Protein AF-A0A2N2FPE1-F1 (afdb_monomer)

Foldseek 3Di:
DPDLQAAADLVPDPLLVLCVVQPDPVVSVVCNVCRRRSVDGPVRSNVVSVVSVCVVCVVVVVVVVVCVVVVVVVVVVVVVVCVVVVVVVVVVVVVVCVVVVD

Nearest PDB structures (foldseek):
  6mtk-assembly1_A-2  TM=8.404E-01  e=2.443E-03  Elizabethkingia anophelis NUHP1
  5tew-assembly1_A  TM=8.827E-01  e=2.109E-02  Neisseria gonorrhoeae FA 1090
  3tzl-assembly1_A  TM=8.810E-01  e=4.512E-02  Campylobacter jejuni subsp. jejuni NCTC 11168 = ATCC 700819
  3m5w-assembly1_A  TM=8.834E-01  e=7.493E-02  Campylobacter jejuni subsp. jejuni NCTC 11168 = ATCC 700819
  3m5w-assembly1_B  TM=8.249E-01  e=5.815E-02  Campylobacter jejuni subsp. jejuni NCTC 11168 = ATCC 700819

pLDDT: mean 96.52, std 3.39, range [80.62, 98.69]

Structure (mmCIF, N/CA/C/O backbone):
data_AF-A0A2N2FPE1-F1
#
_entry.id   AF-A0A2N2FPE1-F1
#
loop_
_atom_site.group_PDB
_atom_site.id
_atom_site.type_symbol
_atom_site.label_atom_id
_atom_site.label_alt_id
_atom_site.label_comp_id
_atom_site.label_asym_id
_atom_site.label_entity_id
_atom_site.label_seq_id
_atom_site.pdbx_PDB_ins_code
_atom_site.Cartn_x
_atom_site.Cartn_y
_atom_site.Cartn_z
_atom_site.occupancy
_atom_site.B_iso_or_equiv
_atom_site.auth_seq_id
_atom_site.auth_comp_id
_atom_site.auth_asym_id
_atom_site.auth_atom_id
_atom_site.pdbx_PDB_model_num
ATOM 1 N N . ARG A 1 1 ? 5.587 7.427 -23.675 1.00 80.75 1 ARG A N 1
ATOM 2 C CA . ARG A 1 1 ? 6.379 7.455 -24.927 1.00 80.75 1 ARG A CA 1
ATOM 3 C C . ARG A 1 1 ? 5.631 6.714 -26.029 1.00 80.75 1 ARG A C 1
ATOM 5 O O . ARG A 1 1 ? 4.83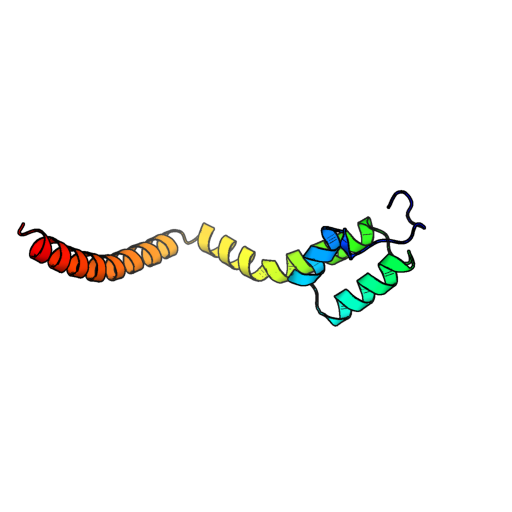3 5.852 -25.672 1.00 80.75 1 ARG A O 1
ATOM 12 N N . ILE A 1 2 ? 5.844 7.054 -27.304 1.00 80.62 2 ILE A N 1
ATOM 13 C CA . ILE A 1 2 ? 5.051 6.524 -28.431 1.00 80.62 2 ILE A CA 1
ATOM 14 C C . ILE A 1 2 ? 5.694 5.252 -29.001 1.00 80.62 2 ILE A C 1
ATOM 16 O O . ILE A 1 2 ? 4.998 4.268 -29.238 1.00 80.62 2 ILE A O 1
ATOM 20 N N . ARG A 1 3 ? 7.022 5.227 -29.163 1.00 87.31 3 ARG A N 1
ATOM 21 C CA . ARG A 1 3 ? 7.785 4.063 -29.641 1.00 87.31 3 ARG A CA 1
ATOM 22 C C . ARG A 1 3 ? 8.667 3.477 -28.539 1.00 87.31 3 ARG A C 1
ATOM 24 O O . ARG A 1 3 ? 8.977 4.125 -27.538 1.00 87.31 3 ARG A O 1
ATOM 31 N N . LYS A 1 4 ? 9.098 2.220 -28.712 1.00 83.44 4 LYS A N 1
ATOM 32 C CA . LYS A 1 4 ? 9.998 1.553 -27.751 1.00 83.44 4 LYS A CA 1
ATOM 33 C C . LYS A 1 4 ? 11.358 2.257 -27.662 1.00 83.44 4 LYS A C 1
ATOM 35 O O . LYS A 1 4 ? 11.876 2.344 -26.558 1.00 83.44 4 LYS A O 1
ATOM 40 N N . SER A 1 5 ? 11.869 2.762 -28.782 1.00 88.56 5 SER A N 1
ATOM 41 C CA . SER A 1 5 ? 13.155 3.460 -28.907 1.00 88.56 5 SER A CA 1
ATOM 42 C C . SER A 1 5 ? 13.146 4.902 -28.401 1.00 88.56 5 SER A C 1
ATOM 44 O O . SER A 1 5 ? 14.203 5.517 -28.323 1.00 88.56 5 SER A O 1
ATOM 46 N N . ASP A 1 6 ? 11.975 5.464 -28.100 1.00 92.25 6 ASP A N 1
ATOM 47 C CA . ASP A 1 6 ? 11.900 6.826 -27.584 1.00 92.25 6 ASP A CA 1
ATOM 48 C C . ASP A 1 6 ? 12.404 6.846 -26.129 1.00 92.25 6 ASP A C 1
ATOM 50 O O . ASP A 1 6 ? 12.019 5.977 -25.335 1.00 92.25 6 ASP A O 1
ATOM 54 N N . PRO A 1 7 ? 13.214 7.838 -25.733 1.00 94.88 7 PRO A N 1
ATOM 55 C CA . PRO A 1 7 ? 13.530 8.087 -24.332 1.00 94.88 7 PRO A CA 1
ATOM 56 C C . PRO A 1 7 ? 12.272 8.201 -23.462 1.00 94.88 7 PRO A C 1
ATOM 58 O O . PRO A 1 7 ? 11.258 8.792 -23.850 1.00 94.88 7 PRO A O 1
ATOM 61 N N . GLY A 1 8 ? 12.318 7.613 -22.269 1.00 95.94 8 GLY A N 1
ATOM 62 C CA . GLY A 1 8 ? 11.289 7.790 -21.251 1.00 95.94 8 GLY A CA 1
ATOM 63 C C . GLY A 1 8 ? 11.505 9.040 -20.394 1.00 95.94 8 GLY A C 1
ATOM 64 O O . GLY A 1 8 ? 12.608 9.570 -20.312 1.00 95.94 8 GLY A O 1
ATOM 65 N N . ASN A 1 9 ? 10.440 9.471 -19.714 1.00 96.50 9 ASN A N 1
ATOM 66 C CA . ASN A 1 9 ? 10.462 10.515 -18.688 1.00 96.50 9 ASN A CA 1
ATOM 67 C C . ASN A 1 9 ? 9.855 9.919 -17.398 1.00 96.50 9 ASN A C 1
ATOM 69 O O . ASN A 1 9 ? 8.627 9.791 -17.306 1.00 96.50 9 ASN A O 1
ATOM 73 N N . PRO A 1 10 ? 10.697 9.434 -16.470 1.00 96.75 10 PRO A N 1
ATOM 74 C CA . PRO A 1 10 ? 10.267 8.839 -15.205 1.00 96.75 10 PRO A CA 1
ATOM 75 C C . PRO A 1 10 ? 9.452 9.779 -14.305 1.00 96.75 10 PRO A C 1
ATOM 77 O O . PRO A 1 10 ? 8.552 9.309 -13.615 1.00 96.75 10 PRO A O 1
ATOM 80 N N . GLU A 1 11 ? 9.691 11.089 -14.367 1.00 96.31 11 GLU A N 1
ATOM 81 C CA . GLU A 1 11 ? 9.059 12.107 -13.519 1.00 96.31 11 GLU A CA 1
ATOM 82 C C . GLU A 1 11 ? 7.548 12.236 -13.745 1.00 96.31 11 GLU A C 1
ATOM 84 O O . GLU A 1 11 ? 6.812 12.583 -12.826 1.00 96.31 11 GLU A O 1
ATOM 89 N N . ILE A 1 12 ? 7.070 11.925 -14.952 1.00 95.88 12 ILE A N 1
ATOM 90 C CA . ILE A 1 12 ? 5.637 11.943 -15.298 1.00 95.88 12 ILE A CA 1
ATOM 91 C C . ILE A 1 12 ? 5.034 10.534 -15.402 1.00 95.88 12 ILE A C 1
ATOM 93 O O . ILE A 1 12 ? 3.876 10.365 -15.789 1.00 95.88 12 ILE A O 1
ATOM 97 N N . CYS A 1 13 ? 5.827 9.492 -15.140 1.00 96.06 13 CYS A N 1
ATOM 98 C CA . CYS A 1 13 ? 5.420 8.110 -15.350 1.00 96.06 13 CYS A CA 1
ATOM 99 C C . CYS A 1 13 ? 4.814 7.512 -14.077 1.00 96.06 13 CYS A C 1
ATOM 101 O O . CYS A 1 13 ? 5.531 7.166 -13.140 1.00 96.06 13 CYS A O 1
ATOM 103 N N . ASN A 1 14 ? 3.505 7.245 -14.095 1.00 94.44 14 ASN A N 1
ATOM 104 C CA . ASN A 1 14 ? 2.822 6.566 -12.986 1.00 94.44 14 ASN A CA 1
ATOM 105 C C . ASN A 1 14 ? 3.473 5.221 -12.627 1.00 94.44 14 ASN A C 1
ATOM 107 O O . ASN A 1 14 ? 3.623 4.899 -11.457 1.00 94.44 14 ASN A O 1
ATOM 111 N N . GLY A 1 15 ? 3.914 4.440 -13.621 1.00 95.88 15 GLY A N 1
ATOM 112 C CA . GLY A 1 15 ? 4.601 3.171 -13.354 1.00 95.88 15 GLY A CA 1
ATOM 113 C C . GLY A 1 15 ? 5.902 3.360 -12.568 1.00 95.88 15 GLY A C 1
ATOM 114 O O . GLY A 1 15 ? 6.202 2.571 -11.678 1.00 95.88 15 GLY A O 1
ATOM 115 N N . PHE A 1 16 ? 6.645 4.433 -12.848 1.00 97.62 16 PHE A N 1
ATOM 116 C CA . PHE A 1 16 ? 7.874 4.744 -12.125 1.00 97.62 16 PHE A CA 1
ATOM 117 C C . PHE A 1 16 ? 7.602 5.238 -10.700 1.00 97.62 16 PHE A C 1
ATOM 119 O O . PHE A 1 16 ? 8.288 4.815 -9.774 1.00 97.62 16 PHE A O 1
ATOM 126 N N . ALA A 1 17 ? 6.543 6.027 -10.490 1.00 97.69 17 ALA A N 1
ATOM 127 C CA . ALA A 1 17 ? 6.114 6.413 -9.144 1.00 97.69 17 ALA A CA 1
ATOM 128 C C . ALA A 1 17 ? 5.829 5.186 -8.253 1.00 97.69 17 ALA A C 1
ATOM 130 O O . ALA A 1 17 ? 6.244 5.143 -7.098 1.00 97.69 17 ALA A O 1
ATOM 131 N N . PHE A 1 18 ? 5.205 4.141 -8.808 1.00 97.88 18 PHE A N 1
ATOM 132 C CA . PHE A 1 18 ? 4.969 2.887 -8.086 1.00 97.88 18 PHE A CA 1
ATOM 133 C C . PHE A 1 18 ? 6.256 2.098 -7.810 1.00 97.88 18 PHE A C 1
ATOM 135 O O . PHE A 1 18 ? 6.352 1.439 -6.775 1.00 97.88 18 PHE A O 1
ATOM 142 N N . HIS A 1 19 ? 7.278 2.182 -8.668 1.00 98.00 19 HIS A N 1
ATOM 143 C CA . HIS A 1 19 ? 8.584 1.609 -8.330 1.00 98.00 19 HIS A CA 1
ATOM 144 C C . HIS A 1 19 ? 9.155 2.230 -7.050 1.00 98.00 19 HIS A C 1
ATOM 146 O O . HIS A 1 19 ? 9.710 1.490 -6.245 1.00 98.00 19 HIS A O 1
ATOM 152 N N . GLY A 1 20 ? 8.927 3.526 -6.808 1.00 96.81 20 GLY A N 1
ATOM 153 C CA . GLY A 1 20 ? 9.283 4.203 -5.555 1.00 96.81 20 GLY A CA 1
ATOM 154 C C . GLY A 1 20 ? 8.647 3.606 -4.293 1.00 96.81 20 GLY A C 1
ATOM 155 O O . GLY A 1 20 ? 9.210 3.743 -3.213 1.00 96.81 20 GLY A O 1
ATOM 156 N N . LEU A 1 21 ? 7.506 2.924 -4.424 1.00 96.56 21 LEU A N 1
ATOM 157 C CA . LEU A 1 21 ? 6.798 2.289 -3.307 1.00 96.56 21 LEU A CA 1
ATOM 158 C C . LEU A 1 21 ? 7.201 0.820 -3.105 1.00 96.56 21 LEU A C 1
ATOM 160 O O . LEU A 1 21 ? 7.260 0.352 -1.973 1.00 96.56 21 LEU A O 1
ATOM 164 N N . TYR A 1 22 ? 7.444 0.083 -4.196 1.00 97.00 22 TYR A N 1
ATOM 165 C CA . TYR A 1 22 ? 7.532 -1.388 -4.165 1.00 97.00 22 TYR A CA 1
ATOM 166 C C . TYR A 1 22 ? 8.905 -1.967 -4.538 1.00 97.00 22 TYR A C 1
ATOM 168 O O . TYR A 1 22 ? 9.163 -3.159 -4.342 1.00 97.00 22 TYR A O 1
ATOM 176 N N . SER A 1 23 ? 9.786 -1.168 -5.138 1.00 96.75 23 SER A N 1
ATOM 177 C CA . SER A 1 23 ? 11.099 -1.622 -5.613 1.00 96.75 23 SER A CA 1
ATOM 178 C C . SER A 1 23 ? 12.225 -1.130 -4.712 1.00 96.75 23 SER A C 1
ATOM 180 O O . SER A 1 23 ? 12.096 -0.122 -4.027 1.00 96.75 23 SER A O 1
ATOM 182 N N . GLN A 1 24 ? 13.348 -1.849 -4.720 1.00 96.94 24 GLN A N 1
ATOM 183 C CA . GLN A 1 24 ? 14.535 -1.455 -3.959 1.00 96.94 24 GLN A CA 1
ATOM 184 C C . GLN A 1 24 ? 15.178 -0.189 -4.563 1.00 96.94 24 GLN A C 1
ATOM 186 O O . GLN A 1 24 ? 15.145 -0.040 -5.792 1.00 96.94 24 GLN A O 1
ATOM 191 N N . PRO A 1 25 ? 15.791 0.695 -3.751 1.00 97.31 25 PRO A N 1
ATOM 192 C CA . PRO A 1 25 ? 16.423 1.934 -4.221 1.00 97.31 25 PRO A CA 1
ATOM 193 C C . PRO A 1 25 ? 17.407 1.740 -5.380 1.00 97.31 25 PRO A C 1
ATOM 195 O O . PRO A 1 25 ? 17.432 2.529 -6.325 1.00 97.31 25 PRO A O 1
ATOM 198 N N . GLU A 1 26 ? 18.186 0.664 -5.347 1.00 97.44 26 GLU A N 1
ATOM 199 C CA . GLU A 1 26 ? 19.165 0.306 -6.373 1.00 97.44 26 GLU A CA 1
ATOM 200 C C . GLU A 1 26 ? 18.464 -0.014 -7.696 1.00 97.44 26 GLU A C 1
ATOM 202 O O . GLU A 1 26 ? 18.854 0.484 -8.754 1.00 97.44 26 GLU A O 1
ATOM 207 N N . LYS A 1 27 ? 17.365 -0.775 -7.628 1.00 97.00 27 LYS A N 1
ATOM 208 C CA . LYS A 1 27 ? 16.564 -1.129 -8.802 1.00 97.00 27 LYS A CA 1
ATOM 209 C C . LYS A 1 27 ? 15.855 0.087 -9.390 1.00 97.00 27 LYS A C 1
ATOM 211 O O . LYS A 1 27 ? 15.756 0.197 -10.608 1.00 97.00 27 LYS A O 1
ATOM 216 N N . ILE A 1 28 ? 15.395 1.015 -8.551 1.00 97.88 28 ILE A N 1
ATOM 217 C CA . ILE A 1 28 ? 14.791 2.275 -9.006 1.00 97.88 28 ILE A CA 1
ATOM 218 C C . ILE A 1 28 ? 15.806 3.075 -9.834 1.00 97.88 28 ILE A C 1
ATOM 220 O O . ILE A 1 28 ? 15.472 3.507 -10.935 1.00 97.88 28 ILE A O 1
ATOM 224 N N . LYS A 1 29 ? 17.050 3.215 -9.350 1.00 98.06 29 LYS A N 1
ATOM 225 C CA . LYS A 1 29 ? 18.127 3.914 -10.076 1.00 98.06 29 LYS A CA 1
ATOM 226 C C . LYS A 1 29 ? 18.457 3.247 -11.414 1.00 98.06 29 LYS A C 1
ATOM 228 O O . LYS A 1 29 ? 18.641 3.937 -12.414 1.00 98.06 29 LYS A O 1
ATOM 233 N N . GLU A 1 30 ? 18.504 1.915 -11.447 1.00 97.88 30 GLU A N 1
ATOM 234 C CA . GLU A 1 30 ? 18.722 1.150 -12.682 1.00 97.88 30 GLU A CA 1
ATOM 235 C C . GLU A 1 30 ? 17.594 1.392 -13.698 1.00 97.88 30 GLU A C 1
ATOM 237 O O . GLU A 1 30 ? 17.854 1.696 -14.863 1.00 97.88 30 GLU A O 1
ATOM 242 N N . ILE A 1 31 ? 16.337 1.313 -13.250 1.00 97.75 31 ILE A N 1
ATOM 243 C CA . ILE A 1 31 ? 15.155 1.521 -14.094 1.00 97.75 31 ILE A CA 1
ATOM 244 C C . ILE A 1 31 ? 15.093 2.960 -14.610 1.00 97.75 31 ILE A C 1
ATOM 246 O O . ILE A 1 31 ? 14.758 3.156 -15.775 1.00 97.75 31 ILE A O 1
ATOM 250 N N . ASP A 1 32 ? 15.422 3.953 -13.781 1.00 97.94 32 ASP A N 1
ATOM 251 C CA . ASP A 1 32 ? 15.492 5.365 -14.174 1.00 97.94 32 ASP A CA 1
ATOM 252 C C . ASP A 1 32 ? 16.463 5.551 -15.349 1.00 97.94 32 ASP A C 1
ATOM 254 O O . ASP A 1 32 ? 16.075 5.986 -16.440 1.00 97.94 32 ASP A O 1
ATOM 258 N N . ALA A 1 33 ? 17.709 5.103 -15.162 1.00 98.12 33 ALA A N 1
ATOM 259 C CA . ALA A 1 33 ? 18.751 5.194 -16.175 1.00 98.12 33 ALA A CA 1
ATOM 260 C C . ALA A 1 33 ? 18.359 4.464 -17.472 1.00 98.12 33 ALA A C 1
ATOM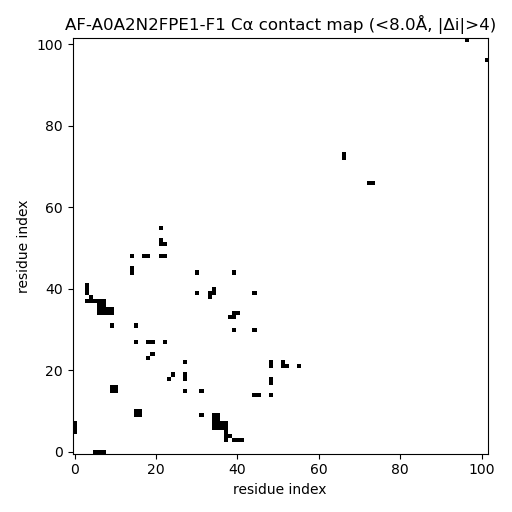 262 O O . ALA A 1 33 ? 18.439 5.047 -18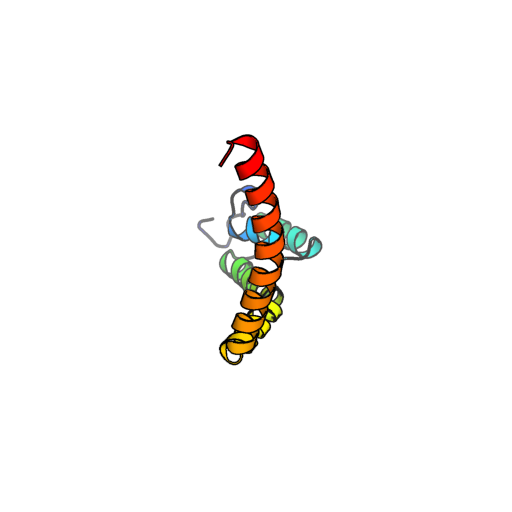.558 1.00 98.12 33 ALA A O 1
ATOM 263 N N . ALA A 1 34 ? 17.876 3.224 -17.367 1.00 97.31 34 ALA A N 1
ATOM 264 C CA . ALA A 1 34 ? 17.486 2.416 -18.520 1.00 97.31 34 ALA A CA 1
ATOM 265 C C . ALA A 1 34 ? 16.251 2.980 -19.248 1.00 97.31 34 ALA A C 1
ATOM 267 O O . ALA A 1 34 ? 16.143 2.903 -20.474 1.00 97.31 34 ALA A O 1
ATOM 268 N N . CYS A 1 35 ? 15.306 3.580 -18.516 1.00 96.94 35 CYS A N 1
ATOM 269 C CA . CYS A 1 35 ? 14.112 4.205 -19.082 1.00 96.94 35 CYS A CA 1
ATOM 270 C C . CYS A 1 35 ? 14.475 5.447 -19.905 1.00 96.94 35 CYS A C 1
ATOM 272 O O . CYS A 1 35 ? 14.006 5.587 -21.038 1.00 96.94 35 CYS A O 1
ATOM 274 N N . ARG A 1 36 ? 15.348 6.317 -19.378 1.00 97.31 36 ARG A N 1
ATOM 275 C CA . ARG A 1 36 ? 15.818 7.522 -20.086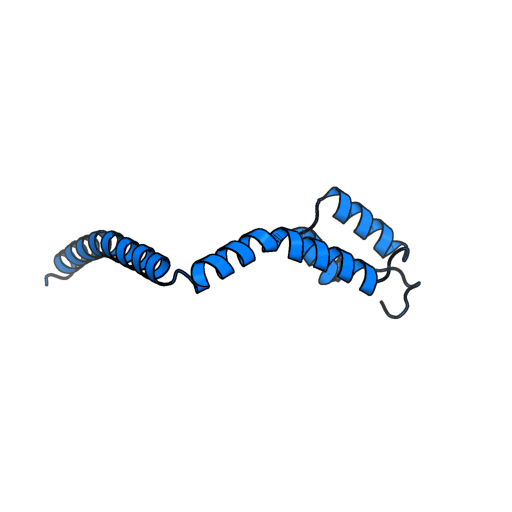 1.00 97.31 36 ARG A CA 1
ATOM 276 C C . ARG A 1 36 ? 16.636 7.195 -21.330 1.00 97.31 36 ARG A C 1
ATOM 278 O O . ARG A 1 36 ? 16.533 7.907 -22.321 1.00 97.31 36 ARG A O 1
ATOM 285 N N . LYS A 1 37 ? 17.398 6.099 -21.312 1.00 97.12 37 LYS A N 1
ATOM 286 C CA . LYS A 1 37 ? 18.185 5.621 -22.463 1.00 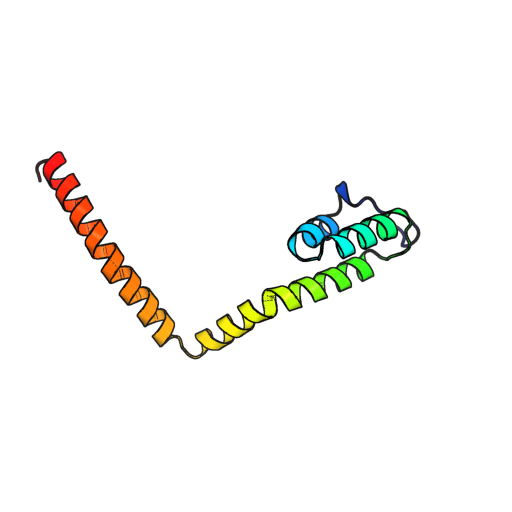97.12 37 LYS A CA 1
ATOM 287 C C . LYS A 1 37 ? 17.391 4.769 -23.461 1.00 97.12 37 LYS A C 1
ATOM 289 O O . LYS A 1 37 ? 17.962 4.292 -24.434 1.00 97.12 37 LYS A O 1
ATOM 294 N N . ALA A 1 38 ? 16.092 4.564 -23.224 1.00 95.69 38 ALA A N 1
ATOM 295 C CA . ALA A 1 38 ? 15.234 3.675 -24.011 1.00 95.69 38 ALA A CA 1
ATOM 296 C C . ALA A 1 38 ? 15.716 2.206 -24.080 1.00 95.69 38 ALA A C 1
ATOM 298 O O . ALA A 1 38 ? 15.306 1.456 -24.966 1.00 95.69 38 ALA A O 1
ATOM 299 N N . GLU A 1 39 ? 16.526 1.770 -23.112 1.00 96.62 39 GLU A N 1
ATOM 300 C CA . GLU A 1 39 ? 17.060 0.403 -23.015 1.00 96.62 39 GLU A CA 1
ATOM 301 C C . GLU A 1 39 ? 15.967 -0.604 -22.610 1.00 96.62 39 GLU A C 1
ATOM 303 O O . GLU A 1 39 ? 15.992 -1.761 -23.028 1.00 96.62 39 GLU A O 1
ATOM 308 N N . ILE A 1 40 ? 14.949 -0.159 -21.857 1.00 94.94 40 ILE A N 1
ATOM 309 C CA . ILE A 1 40 ? 13.801 -0.984 -21.436 1.00 94.94 40 ILE A CA 1
ATOM 310 C C . ILE A 1 40 ? 12.460 -0.452 -21.950 1.00 94.94 40 ILE A C 1
ATOM 312 O O . ILE A 1 40 ? 12.213 0.757 -21.984 1.00 94.94 40 ILE A O 1
ATOM 316 N N . GLY A 1 41 ? 11.557 -1.368 -22.322 1.00 94.12 41 GLY A N 1
ATOM 317 C CA . GLY A 1 41 ? 10.162 -1.116 -22.706 1.00 94.12 41 GLY A CA 1
ATOM 318 C C . GLY A 1 41 ? 9.276 -0.631 -21.551 1.00 94.12 41 GLY A C 1
ATOM 319 O O . GLY A 1 41 ? 9.468 -1.060 -20.418 1.00 94.12 41 GLY A O 1
ATOM 320 N N . CYS A 1 42 ? 8.230 0.167 -21.818 1.00 95.06 42 CYS A N 1
ATOM 321 C CA . CYS A 1 42 ? 7.202 0.451 -20.798 1.00 95.06 42 CYS A CA 1
ATOM 322 C C . CYS A 1 42 ? 6.505 -0.831 -20.313 1.00 95.06 42 CYS A C 1
ATOM 324 O O . CYS A 1 42 ? 6.200 -0.956 -19.132 1.00 95.06 42 CYS A O 1
ATOM 326 N N . THR A 1 43 ? 6.263 -1.786 -21.213 1.00 94.50 43 THR A N 1
ATOM 327 C CA . THR A 1 43 ? 5.685 -3.092 -20.867 1.00 94.50 43 THR A CA 1
ATOM 328 C C . THR A 1 43 ? 6.636 -3.916 -20.004 1.00 94.50 43 THR A C 1
ATOM 330 O O . THR A 1 43 ? 6.200 -4.508 -19.024 1.00 94.50 43 THR A O 1
ATOM 333 N N . ASP A 1 44 ? 7.930 -3.919 -20.326 1.00 95.00 44 ASP A N 1
ATOM 334 C CA . ASP A 1 44 ? 8.940 -4.666 -19.568 1.00 95.00 44 ASP A CA 1
ATOM 335 C C . ASP A 1 44 ? 9.109 -4.073 -18.161 1.00 95.00 44 ASP A C 1
ATOM 337 O O . ASP A 1 44 ? 9.056 -4.798 -17.172 1.00 95.00 44 ASP A O 1
ATOM 341 N N . CYS A 1 45 ? 9.171 -2.740 -18.066 1.00 96.81 45 CYS A N 1
ATOM 342 C CA . CYS A 1 45 ? 9.154 -1.996 -16.805 1.00 96.81 45 CYS A CA 1
ATOM 343 C C . CYS A 1 45 ? 7.915 -2.348 -15.955 1.00 96.81 45 CYS A C 1
ATOM 345 O O . CYS A 1 45 ? 8.037 -2.710 -14.788 1.00 96.81 45 CYS A O 1
ATOM 347 N N . LYS A 1 46 ? 6.716 -2.374 -16.556 1.00 97.00 46 LYS A N 1
ATOM 348 C CA . LYS A 1 46 ? 5.484 -2.787 -15.858 1.00 97.00 46 LYS A CA 1
ATOM 349 C C . LYS A 1 46 ? 5.513 -4.240 -15.381 1.00 97.00 46 LYS A C 1
ATOM 351 O O . LYS A 1 46 ? 4.993 -4.517 -14.306 1.00 97.00 46 LYS A O 1
ATOM 356 N N . LYS A 1 47 ? 6.109 -5.165 -16.140 1.00 97.88 47 LYS A N 1
ATOM 357 C CA . LYS A 1 47 ? 6.276 -6.564 -15.704 1.00 97.88 47 LYS A CA 1
ATOM 358 C C . LYS A 1 47 ? 7.205 -6.664 -14.494 1.00 97.88 47 LYS A C 1
ATOM 360 O O . LYS A 1 47 ? 6.887 -7.386 -13.554 1.00 97.88 47 LYS A O 1
ATOM 365 N N . MET A 1 48 ? 8.304 -5.904 -14.489 1.00 97.31 48 MET A N 1
ATOM 366 C CA . MET A 1 48 ? 9.197 -5.809 -13.328 1.00 97.31 48 MET A CA 1
ATOM 367 C C . MET A 1 48 ? 8.450 -5.283 -12.097 1.00 97.31 48 MET A C 1
ATOM 369 O O . MET A 1 48 ? 8.553 -5.869 -11.021 1.00 97.31 48 MET A O 1
ATOM 373 N N . LEU A 1 49 ? 7.662 -4.213 -12.261 1.00 98.19 49 LEU A N 1
ATOM 374 C CA . LEU A 1 49 ? 6.835 -3.671 -11.184 1.00 98.19 49 LEU A CA 1
ATOM 375 C C . LEU A 1 49 ? 5.833 -4.704 -10.665 1.00 98.19 49 LEU A C 1
ATOM 377 O O . LEU A 1 49 ? 5.733 -4.896 -9.459 1.00 98.19 49 LEU A O 1
ATOM 381 N N . ALA A 1 50 ? 5.110 -5.376 -11.564 1.00 98.12 50 ALA A N 1
ATOM 382 C CA . ALA A 1 50 ? 4.104 -6.368 -11.197 1.00 98.12 50 ALA A CA 1
ATOM 383 C C . ALA A 1 50 ? 4.704 -7.508 -10.363 1.00 98.12 50 ALA A C 1
ATOM 385 O O . ALA A 1 50 ? 4.116 -7.888 -9.355 1.00 98.12 50 ALA A O 1
ATOM 386 N N . GLY A 1 51 ? 5.897 -7.993 -10.727 1.00 97.81 51 GLY A N 1
ATOM 387 C CA . GLY A 1 51 ? 6.617 -8.992 -9.935 1.00 97.81 51 GLY A CA 1
ATOM 388 C C . GLY A 1 51 ? 6.934 -8.499 -8.521 1.00 97.81 51 GLY A C 1
ATOM 389 O O . GLY A 1 51 ? 6.661 -9.198 -7.551 1.00 97.81 51 GLY A O 1
ATOM 390 N N . ARG A 1 52 ? 7.425 -7.260 -8.388 1.00 97.50 52 ARG A N 1
ATOM 391 C CA . ARG A 1 52 ? 7.701 -6.652 -7.075 1.00 97.50 52 ARG A CA 1
ATOM 392 C C . ARG A 1 52 ? 6.444 -6.463 -6.233 1.00 97.50 52 ARG A C 1
ATOM 394 O O . ARG A 1 52 ? 6.469 -6.756 -5.044 1.00 97.50 52 ARG A O 1
ATOM 401 N N . VAL A 1 53 ? 5.354 -5.993 -6.834 1.00 97.94 53 VAL A N 1
ATOM 402 C CA . VAL A 1 53 ? 4.068 -5.827 -6.142 1.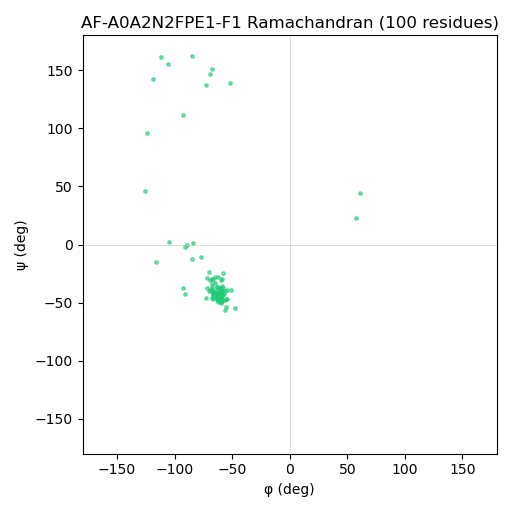00 97.94 53 VAL A CA 1
ATOM 403 C C . VAL A 1 53 ? 3.544 -7.178 -5.655 1.00 97.94 53 VAL A C 1
ATOM 405 O O . VAL A 1 53 ? 3.139 -7.280 -4.502 1.00 97.94 53 VAL A O 1
ATOM 408 N N . ALA A 1 54 ? 3.591 -8.215 -6.496 1.00 97.94 54 ALA A N 1
ATOM 409 C CA . ALA A 1 54 ? 3.149 -9.558 -6.128 1.00 97.94 54 ALA A CA 1
ATOM 410 C C . ALA A 1 54 ? 3.972 -10.141 -4.969 1.00 97.94 54 ALA A C 1
ATOM 412 O O . ALA A 1 54 ? 3.398 -10.695 -4.040 1.00 97.94 54 ALA A O 1
ATOM 413 N N . GLU A 1 55 ? 5.294 -9.964 -4.988 1.00 97.38 55 GLU A N 1
ATOM 414 C CA . GLU A 1 55 ? 6.177 -10.409 -3.90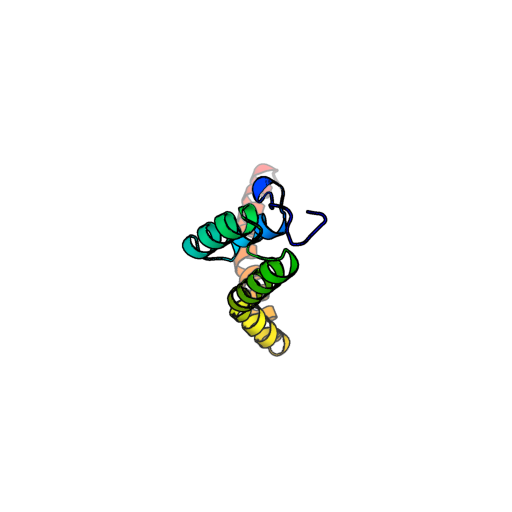5 1.00 97.38 55 GLU A CA 1
ATOM 415 C C . GLU A 1 55 ? 5.875 -9.685 -2.584 1.00 97.38 55 GLU A C 1
ATOM 417 O O . GLU A 1 55 ? 5.722 -10.323 -1.548 1.00 97.38 55 GLU A O 1
ATOM 422 N N . VAL A 1 56 ? 5.737 -8.354 -2.619 1.00 97.19 56 VAL A N 1
ATOM 423 C CA . VAL A 1 56 ? 5.475 -7.545 -1.416 1.00 97.19 56 VAL A CA 1
ATOM 424 C C . VA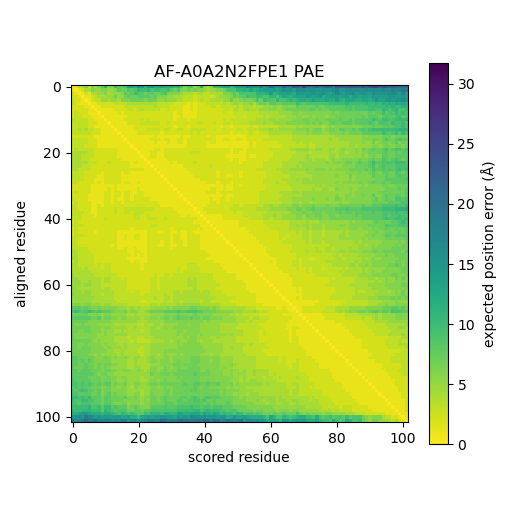L A 1 56 ? 4.085 -7.823 -0.836 1.00 97.19 56 VAL A C 1
ATOM 426 O O . VAL A 1 56 ? 3.925 -7.856 0.383 1.00 97.19 56 VAL A O 1
ATOM 429 N N . LEU A 1 57 ? 3.076 -8.015 -1.690 1.00 97.75 57 LEU A N 1
ATOM 430 C CA . LEU A 1 57 ? 1.705 -8.294 -1.256 1.00 97.75 57 LEU A CA 1
ATOM 431 C C . LEU A 1 57 ? 1.444 -9.776 -0.966 1.00 97.75 57 LEU A C 1
ATOM 433 O O . LEU A 1 57 ? 0.430 -10.075 -0.341 1.00 97.75 57 LEU A O 1
ATOM 437 N N . GLY A 1 58 ? 2.342 -10.687 -1.353 1.00 98.19 58 GLY A N 1
ATOM 438 C CA . GLY A 1 58 ? 2.219 -12.130 -1.113 1.00 98.19 58 GLY A CA 1
ATOM 439 C C . GLY A 1 58 ? 1.842 -12.470 0.334 1.00 98.19 58 GLY A C 1
ATOM 440 O O . GLY A 1 58 ? 0.779 -13.051 0.543 1.00 98.19 58 GLY A O 1
ATOM 441 N N . PRO A 1 59 ? 2.593 -11.994 1.347 1.00 97.81 59 PRO A N 1
ATOM 442 C CA . PRO A 1 59 ? 2.262 -12.244 2.751 1.00 97.81 59 PRO A CA 1
ATOM 443 C C . PRO A 1 59 ? 0.916 -11.652 3.198 1.00 97.81 59 PRO A C 1
ATOM 445 O O . PRO A 1 59 ? 0.290 -12.149 4.132 1.00 97.81 59 PRO A O 1
ATOM 448 N N . VAL A 1 60 ? 0.462 -10.559 2.572 1.00 97.75 60 VAL A N 1
ATOM 449 C CA . VAL A 1 60 ? -0.855 -9.971 2.866 1.00 97.75 60 VAL A CA 1
ATOM 450 C C . VAL A 1 60 ? -1.955 -10.862 2.301 1.00 97.75 60 VAL A C 1
ATOM 452 O O . VAL A 1 60 ? -2.902 -11.168 3.022 1.00 97.75 60 VAL A O 1
ATOM 455 N N . HIS A 1 61 ? -1.813 -11.310 1.053 1.00 97.62 61 HIS A N 1
ATOM 456 C CA . HIS A 1 61 ? -2.767 -12.214 0.414 1.00 97.62 61 HIS A CA 1
ATOM 457 C C . HIS A 1 61 ? -2.839 -13.563 1.135 1.00 97.62 61 HIS A C 1
ATOM 459 O O . HIS A 1 61 ? -3.935 -13.997 1.457 1.00 97.62 61 HIS A O 1
ATOM 465 N N . GLU A 1 62 ? -1.705 -14.157 1.517 1.00 97.69 62 GLU A N 1
ATOM 466 C CA . GLU A 1 62 ? -1.673 -15.401 2.303 1.00 97.69 62 GLU A CA 1
ATOM 467 C C . GLU A 1 62 ? -2.435 -15.266 3.630 1.00 97.69 62 GLU A C 1
ATOM 469 O O . GLU A 1 62 ? -3.210 -16.142 4.016 1.00 97.69 62 GLU A O 1
ATOM 474 N N . ARG A 1 63 ? -2.266 -14.135 4.328 1.00 97.44 63 ARG A N 1
ATOM 475 C CA . ARG A 1 63 ? -3.022 -13.851 5.556 1.00 97.44 63 ARG A CA 1
ATOM 476 C C . ARG A 1 63 ? -4.509 -13.654 5.281 1.00 97.44 63 ARG A C 1
ATOM 478 O O . ARG A 1 63 ? -5.326 -14.087 6.088 1.00 97.44 63 ARG A O 1
ATOM 485 N N . MET A 1 64 ? -4.870 -12.983 4.189 1.00 97.31 64 MET A N 1
ATOM 486 C CA . MET A 1 64 ? -6.271 -12.823 3.796 1.00 97.31 64 MET A CA 1
ATOM 487 C C . MET A 1 64 ? -6.908 -14.183 3.505 1.00 97.31 64 MET A C 1
ATOM 489 O O . MET A 1 64 ? -7.962 -14.472 4.066 1.00 97.31 64 MET A O 1
ATOM 493 N N . ASP A 1 65 ? -6.241 -15.028 2.721 1.00 97.19 65 ASP A N 1
ATOM 494 C CA . ASP A 1 65 ? -6.703 -16.372 2.371 1.00 97.19 65 ASP A CA 1
ATOM 495 C C . ASP A 1 65 ? -6.901 -17.240 3.619 1.00 97.19 65 ASP A C 1
ATOM 497 O O . ASP A 1 65 ? -7.929 -17.906 3.747 1.00 97.19 65 ASP A O 1
ATOM 501 N N . TYR A 1 66 ? -5.981 -17.162 4.589 1.00 97.88 66 TYR A N 1
ATOM 502 C CA . TYR A 1 66 ? -6.157 -17.796 5.897 1.00 97.88 66 TYR A CA 1
ATOM 503 C C . TYR A 1 66 ? -7.457 -17.339 6.571 1.00 97.88 66 TYR A C 1
ATOM 505 O O . TYR A 1 66 ? -8.289 -18.161 6.953 1.00 97.88 66 TYR A O 1
ATOM 513 N N . TYR A 1 67 ? -7.672 -16.030 6.708 1.00 97.94 67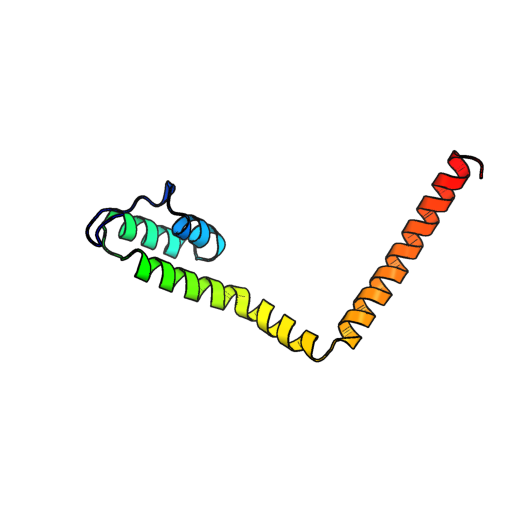 TYR A N 1
ATOM 514 C CA . TYR A 1 67 ? -8.828 -15.518 7.444 1.00 97.94 67 TYR A CA 1
ATOM 515 C C . TYR A 1 67 ? -10.167 -15.753 6.739 1.00 97.94 67 TYR A C 1
ATOM 517 O O . TYR A 1 67 ? -11.190 -15.839 7.419 1.00 97.94 67 TYR A O 1
ATOM 525 N N . VAL A 1 68 ? -10.182 -15.915 5.412 1.00 96.00 68 VAL A N 1
ATOM 526 C CA . VAL A 1 68 ? -11.398 -16.277 4.665 1.00 96.00 68 VAL A CA 1
ATOM 527 C C . VAL A 1 68 ? -11.988 -17.596 5.174 1.00 96.00 68 VAL A C 1
ATOM 529 O O . VAL A 1 68 ? -13.208 -17.698 5.298 1.00 96.00 68 VAL A O 1
ATOM 532 N N . SER A 1 69 ? -11.155 -18.578 5.539 1.00 95.12 69 SER A N 1
ATOM 533 C CA . SER A 1 69 ? -11.624 -19.840 6.131 1.00 95.12 69 SER A CA 1
ATOM 534 C C . SER A 1 69 ? -11.699 -19.830 7.665 1.00 95.12 69 SER A C 1
ATOM 536 O O . SER A 1 69 ? -12.135 -20.819 8.246 1.00 95.12 69 SER A O 1
ATOM 538 N N . HIS A 1 70 ? -11.303 -18.736 8.327 1.00 97.62 70 HIS A N 1
ATOM 539 C CA . HIS A 1 70 ? -11.252 -18.596 9.792 1.00 97.62 70 HIS A CA 1
ATOM 540 C C . HIS A 1 70 ? -12.044 -17.366 10.266 1.00 97.62 70 HIS A C 1
ATOM 542 O O . HIS A 1 70 ? -11.587 -16.576 11.095 1.00 97.62 70 HIS A O 1
ATOM 548 N N . ILE A 1 71 ? -13.257 -17.183 9.734 1.00 97.12 71 ILE A N 1
ATOM 549 C CA . ILE A 1 71 ? -14.080 -15.992 10.000 1.00 97.12 71 ILE A CA 1
ATOM 550 C C . ILE A 1 71 ? -14.387 -15.788 11.494 1.00 97.12 71 ILE A C 1
ATOM 552 O O . ILE A 1 71 ? -14.501 -14.654 11.961 1.00 97.12 71 ILE A O 1
ATOM 556 N N . ASP A 1 72 ? -14.463 -16.870 12.271 1.00 98.12 72 ASP A N 1
ATOM 557 C CA . ASP A 1 72 ? -14.705 -16.799 13.712 1.00 98.12 72 ASP A CA 1
ATOM 558 C C . ASP A 1 72 ? -13.546 -16.158 14.482 1.00 98.12 72 ASP A C 1
ATOM 560 O O . ASP A 1 72 ? -13.780 -15.473 15.481 1.00 98.12 72 ASP A O 1
ATOM 564 N N . GLU A 1 73 ? -12.308 -16.279 13.992 1.00 98.12 73 GLU A N 1
ATOM 565 C CA . GLU A 1 73 ? -11.169 -15.550 14.557 1.00 98.12 73 GLU A CA 1
ATOM 566 C C . GLU A 1 73 ? -11.318 -14.043 14.333 1.00 98.12 73 GLU A C 1
ATOM 568 O O . GLU A 1 73 ? -11.118 -13.261 15.265 1.00 98.12 73 GLU A O 1
ATOM 573 N N . ILE A 1 74 ? -11.753 -13.625 13.135 1.00 98.06 74 ILE A N 1
ATOM 574 C CA . ILE A 1 74 ? -12.055 -12.214 12.843 1.00 98.06 74 ILE A CA 1
ATOM 575 C C . ILE A 1 74 ? -13.146 -11.708 13.793 1.00 98.06 74 ILE A C 1
ATOM 577 O O . ILE A 1 74 ? -12.987 -10.657 14.422 1.00 98.06 74 ILE A O 1
ATOM 581 N N . ASN A 1 75 ? -14.233 -12.466 13.944 1.00 98.00 75 ASN A N 1
ATOM 582 C CA . ASN A 1 75 ? -15.321 -12.122 14.858 1.00 98.00 75 ASN A CA 1
ATOM 583 C C . ASN A 1 75 ? -14.823 -11.995 16.307 1.00 98.00 75 ASN A C 1
ATOM 585 O O . ASN A 1 75 ? -15.215 -11.068 17.021 1.00 98.00 75 ASN A O 1
ATOM 589 N N . GLY A 1 76 ? -13.926 -12.887 16.736 1.00 98.56 76 GLY A N 1
ATOM 590 C CA . GLY A 1 76 ? -13.267 -12.831 18.039 1.00 98.56 76 GLY A CA 1
ATOM 591 C C . GLY A 1 76 ? -12.446 -11.554 18.233 1.00 98.56 76 GLY A C 1
ATOM 592 O O . GLY A 1 76 ? -12.626 -10.858 19.237 1.00 98.56 76 GLY A O 1
ATOM 593 N N . ILE A 1 77 ? -11.607 -11.202 17.254 1.00 98.25 77 ILE A N 1
ATOM 594 C CA . ILE A 1 77 ? -10.783 -9.982 17.262 1.00 98.25 77 ILE A CA 1
ATOM 595 C C . ILE A 1 77 ? -11.668 -8.732 17.363 1.00 98.25 77 ILE A C 1
ATOM 597 O O . ILE A 1 77 ? -11.421 -7.866 18.208 1.00 98.25 77 ILE A O 1
ATOM 601 N N . ILE A 1 78 ? -12.727 -8.649 16.551 1.00 98.50 78 ILE A N 1
ATOM 602 C CA . ILE A 1 78 ? -13.674 -7.524 16.561 1.00 98.50 78 ILE A CA 1
ATOM 603 C C . ILE A 1 78 ? -14.388 -7.436 17.911 1.00 98.50 78 ILE A C 1
ATOM 605 O O . ILE A 1 78 ? -14.460 -6.359 18.506 1.00 98.50 78 ILE A O 1
ATOM 609 N N . LYS A 1 79 ? -14.887 -8.562 18.435 1.00 98.69 79 LYS A N 1
ATOM 610 C CA . LYS A 1 79 ? -15.583 -8.605 19.727 1.00 98.69 79 LYS A CA 1
ATOM 611 C C . LYS A 1 79 ? -14.685 -8.114 20.859 1.00 98.69 79 LYS A C 1
ATOM 613 O O . LYS A 1 79 ? -15.146 -7.356 21.710 1.00 98.69 79 LYS A O 1
ATOM 618 N N . GLU A 1 80 ? -13.418 -8.513 20.873 1.00 98.62 80 GLU A N 1
ATOM 619 C CA . GLU A 1 80 ? -12.465 -8.066 21.889 1.00 98.62 80 GLU A CA 1
ATOM 620 C C . GLU A 1 80 ? -12.097 -6.584 21.733 1.00 98.62 80 GLU A C 1
ATOM 622 O O . GLU A 1 80 ? -12.058 -5.839 22.715 1.00 98.62 80 GLU A O 1
ATOM 627 N N . GLY A 1 81 ? -11.916 -6.111 20.496 1.00 98.62 81 GLY A N 1
ATOM 628 C CA . GLY A 1 81 ? -11.782 -4.683 20.197 1.00 98.62 81 GLY A CA 1
ATOM 629 C C . GLY A 1 81 ? -12.961 -3.867 20.736 1.00 98.62 81 GLY A C 1
ATOM 630 O O . GLY A 1 81 ? -12.755 -2.882 21.446 1.00 98.62 81 GLY A O 1
ATOM 631 N N . ASN A 1 82 ? -14.189 -4.333 20.495 1.00 98.69 82 ASN A N 1
ATOM 632 C CA . ASN A 1 82 ? -15.414 -3.689 20.967 1.00 98.69 82 ASN A CA 1
ATOM 633 C C . ASN A 1 82 ? -15.491 -3.620 22.494 1.00 98.69 82 ASN A C 1
ATOM 635 O O . ASN A 1 82 ? -15.888 -2.584 23.029 1.00 98.69 82 ASN A O 1
ATOM 639 N N . LYS A 1 83 ? -15.089 -4.675 23.217 1.00 98.62 83 LYS A N 1
ATOM 640 C CA . LYS A 1 83 ? -15.052 -4.645 24.689 1.00 98.62 83 LYS A CA 1
ATOM 641 C C . LYS A 1 83 ? -14.119 -3.550 25.198 1.00 98.62 83 LYS A C 1
ATOM 643 O O . LYS A 1 83 ? -14.539 -2.729 26.011 1.00 98.62 83 LYS A O 1
ATOM 648 N N . ARG A 1 84 ? -12.882 -3.504 24.689 1.00 98.50 84 ARG A N 1
ATOM 649 C CA . ARG A 1 84 ? -11.884 -2.498 25.086 1.00 98.50 84 ARG A CA 1
ATOM 650 C C . ARG A 1 84 ? -12.352 -1.080 24.758 1.00 98.50 84 ARG A C 1
ATOM 652 O O . ARG A 1 84 ? -12.305 -0.208 25.622 1.00 98.50 84 ARG A O 1
ATOM 659 N N . ALA A 1 85 ? -12.871 -0.868 23.549 1.00 98.56 85 ALA A N 1
ATOM 660 C CA . ALA A 1 85 ? -13.405 0.426 23.130 1.00 98.56 85 ALA A CA 1
ATOM 661 C C . ALA A 1 85 ? -14.604 0.866 23.987 1.00 98.56 85 ALA A C 1
ATOM 663 O O . ALA A 1 85 ? -14.680 2.025 24.385 1.00 98.56 85 ALA A O 1
ATOM 664 N N . THR A 1 86 ? -15.504 -0.059 24.338 1.00 98.62 86 THR A N 1
ATOM 665 C CA . THR A 1 86 ? -16.695 0.224 25.156 1.00 98.62 86 THR A CA 1
ATOM 666 C C . THR A 1 86 ? -16.332 0.740 26.546 1.00 98.62 86 THR A C 1
ATOM 668 O O . THR A 1 86 ? -17.010 1.630 27.052 1.00 98.62 86 THR A O 1
ATOM 671 N N . VAL A 1 87 ? -15.269 0.220 27.167 1.00 98.56 87 VAL A N 1
ATOM 672 C CA . VAL A 1 87 ? -14.802 0.707 28.478 1.00 98.56 87 VAL A CA 1
ATOM 673 C C . VAL A 1 87 ? -14.431 2.189 28.402 1.00 98.56 87 VAL A C 1
ATOM 675 O O . VAL A 1 87 ? -14.893 2.983 29.220 1.00 98.56 87 VAL A O 1
ATOM 678 N N . ILE A 1 88 ? -13.651 2.571 27.388 1.00 98.62 88 ILE A N 1
ATOM 679 C CA . ILE A 1 88 ? -13.224 3.962 27.184 1.00 98.62 88 ILE A CA 1
ATOM 680 C C . ILE A 1 88 ? -14.429 4.837 26.829 1.00 98.62 88 ILE A C 1
ATOM 682 O O . ILE A 1 88 ? -14.632 5.876 27.448 1.00 98.62 88 ILE A O 1
ATOM 686 N N . ALA A 1 89 ? -15.269 4.387 25.895 1.00 98.56 89 ALA A N 1
ATOM 687 C CA . ALA A 1 89 ? -16.452 5.123 25.465 1.00 98.56 89 ALA A CA 1
ATOM 688 C C . ALA A 1 89 ? -17.422 5.396 26.625 1.00 98.56 89 ALA A C 1
ATOM 690 O O . ALA A 1 89 ? -17.967 6.491 26.722 1.00 98.56 89 ALA A O 1
ATOM 691 N N . ARG A 1 90 ? -17.616 4.428 27.533 1.00 98.31 90 ARG A N 1
ATOM 692 C CA . ARG A 1 90 ? -18.439 4.619 28.736 1.00 98.31 90 ARG A CA 1
ATOM 693 C C . ARG A 1 90 ? -17.864 5.700 29.638 1.00 98.31 90 ARG A C 1
ATOM 695 O O . ARG A 1 90 ? -18.595 6.625 29.964 1.00 98.31 90 ARG A O 1
ATOM 702 N N . LYS A 1 91 ? -16.562 5.637 29.938 1.00 98.44 91 LYS A N 1
ATOM 703 C CA . LYS A 1 91 ? -15.885 6.667 30.737 1.00 98.44 91 LYS A CA 1
ATOM 704 C C . LYS A 1 91 ? -16.059 8.059 30.121 1.00 98.44 91 LYS A C 1
ATOM 706 O O . LYS A 1 91 ? -16.444 8.991 30.816 1.00 98.44 91 LYS A O 1
ATOM 711 N N . THR A 1 92 ? -15.837 8.189 28.813 1.00 98.56 92 THR A N 1
ATOM 712 C CA . THR A 1 92 ? -16.051 9.455 28.101 1.00 98.56 92 THR A CA 1
ATOM 713 C C . THR A 1 92 ? -17.498 9.928 28.216 1.00 98.56 92 THR A C 1
ATOM 715 O O . THR A 1 92 ? -17.743 11.103 28.466 1.00 98.56 92 THR A O 1
ATOM 718 N N . MET A 1 93 ? -18.475 9.032 28.072 1.00 98.25 93 MET A N 1
ATOM 719 C CA . MET A 1 93 ? -19.881 9.410 28.203 1.00 98.25 93 MET A CA 1
ATOM 720 C C . MET A 1 93 ? -20.264 9.806 29.630 1.00 98.25 93 MET A C 1
ATOM 722 O O . MET A 1 93 ? -21.146 10.643 29.786 1.00 98.25 93 MET A O 1
ATOM 726 N N . ASP A 1 94 ? -19.619 9.258 30.657 1.00 98.12 94 ASP A N 1
ATOM 727 C CA . ASP A 1 94 ? -19.837 9.682 32.043 1.00 98.12 94 ASP A CA 1
ATOM 728 C C . ASP A 1 94 ? -19.346 11.122 32.261 1.00 98.12 94 ASP A C 1
ATOM 730 O O . ASP A 1 94 ? -20.058 11.935 32.848 1.00 98.12 94 ASP A O 1
ATOM 734 N N . GLU A 1 95 ? -18.183 11.474 31.703 1.00 98.25 95 GLU A N 1
ATOM 735 C CA . GLU A 1 95 ? -17.659 12.849 31.710 1.00 98.25 95 GLU A CA 1
ATOM 736 C C . GLU A 1 95 ? -18.581 13.812 30.944 1.00 98.25 95 GLU A C 1
ATOM 738 O O . GLU A 1 95 ? -18.905 14.894 31.438 1.00 98.25 95 GLU A O 1
ATOM 743 N N . VAL A 1 96 ? -19.055 13.406 29.760 1.00 98.38 96 VAL A N 1
ATOM 744 C CA . VAL A 1 96 ? -20.006 14.194 28.959 1.00 98.38 96 VAL A CA 1
ATOM 745 C C . VAL A 1 96 ? -21.294 14.440 29.738 1.00 98.38 96 VAL A C 1
ATOM 747 O O . VAL A 1 96 ? -21.730 15.584 29.840 1.00 98.38 96 VAL A O 1
ATOM 750 N N . ARG A 1 97 ? -21.889 13.389 30.312 1.00 97.94 97 ARG A N 1
ATOM 751 C CA . ARG A 1 97 ? -23.125 13.470 31.103 1.00 97.94 97 ARG A CA 1
ATOM 752 C C . ARG A 1 97 ? -22.976 14.400 32.305 1.00 97.94 97 ARG A C 1
ATOM 754 O O . ARG A 1 97 ? -23.806 15.286 32.494 1.00 97.94 97 ARG A O 1
ATOM 761 N N . ALA A 1 98 ? -21.861 14.295 33.028 1.00 97.56 98 ALA A N 1
ATOM 762 C CA . ALA A 1 98 ? -21.540 15.210 34.119 1.00 97.56 98 ALA A CA 1
ATOM 763 C C . ALA A 1 98 ? -21.445 16.675 33.648 1.00 97.56 98 ALA A C 1
ATOM 765 O O . ALA A 1 98 ? -21.966 17.571 34.313 1.00 97.56 98 ALA A O 1
ATOM 766 N N . ALA A 1 99 ? -20.827 16.927 32.490 1.00 97.81 99 ALA A N 1
ATOM 767 C CA . ALA A 1 99 ? -20.682 18.272 31.935 1.00 97.81 99 ALA A CA 1
ATOM 768 C C . ALA A 1 99 ? -22.016 18.873 31.456 1.00 97.81 99 ALA A C 1
ATOM 770 O O . ALA A 1 99 ? -22.266 20.062 31.664 1.00 97.81 99 ALA A O 1
ATOM 771 N N . VAL A 1 100 ? -22.883 18.062 30.839 1.00 97.19 100 VAL A N 1
ATOM 772 C CA . VAL A 1 100 ? -24.197 18.505 30.338 1.00 97.19 100 VAL A CA 1
ATOM 773 C C . VAL A 1 100 ? -25.331 18.380 31.364 1.00 97.19 100 VAL A C 1
ATOM 775 O O . VAL A 1 100 ? -26.451 18.794 31.075 1.00 97.19 100 VAL A O 1
ATOM 778 N N . LYS A 1 101 ? -25.030 17.886 32.573 1.00 92.62 101 LYS A N 1
ATOM 779 C CA . LYS A 1 101 ? -25.952 17.744 33.713 1.00 92.62 101 LYS A CA 1
ATOM 780 C C . LYS A 1 101 ? -27.147 16.818 33.435 1.00 92.62 101 LYS A C 1
ATOM 782 O O . LYS A 1 101 ? -28.275 17.157 33.798 1.00 92.62 101 LYS A O 1
ATOM 787 N N . ILE A 1 102 ? -26.892 15.664 32.812 1.00 84.88 102 ILE A N 1
ATOM 788 C CA . ILE A 1 102 ? -27.870 14.572 32.624 1.00 84.88 102 ILE A CA 1
ATOM 789 C C . ILE A 1 102 ? -27.358 13.251 33.189 1.00 84.88 102 ILE A C 1
ATOM 791 O O . ILE A 1 102 ? -26.125 13.112 33.326 1.00 84.88 102 ILE A O 1
#

Mean predicted aligned error: 4.23 Å

Radius of gyration: 24.7 Å; Cα contacts (8 Å, |Δi|>4): 55; chains: 1; bounding box: 47×38×64 Å

Solvent-accessible surface area (backbone atoms only — not comparable to full-atom values): 5719 Å² total; per-residue (Å²): 117,92,53,62,78,42,54,44,62,60,93,81,30,69,71,49,57,50,32,74,75,54,46,56,73,69,57,44,54,52,50,49,55,31,28,46,69,21,74,47,42,74,68,56,53,49,51,56,47,49,53,35,47,50,62,70,43,40,69,55,51,55,51,49,59,54,44,71,81,37,53,66,56,54,52,49,54,52,53,51,50,49,54,59,49,46,56,53,52,49,55,53,49,52,55,49,26,63,73,73,73,101

Sequence (102 aa):
RIRKSDPGNPEICNGFAFHGLYSQPEKIKEIDAACRKAEIGCTDCKKMLAGRVAEVLGPVHERMDYYVSHIDEINGIIKEGNKRATVIARKTMDEVRAAVKI

Secondary structure (DSSP, 8-state):
--STTSPP-GGG-HHHHHHHHHS-HHHHHHHHHHHHTT-S-HHHHHHHHHHHHHHHHHHHHHHHHHHHT-HHHHHHHHHHHHHHHHHHHHHHHHHHHHHHT-